Protein AF-A0A445BSA4-F1 (afdb_monomer_lite)

Radius of gyration: 43.55 Å; chains: 1; bounding box: 51×66×142 Å

Secondary structure (DSSP, 8-state):
--------------------PPPHHHHHHHHHHHHHHHHHHHHHHHHHHHHHHHHHHHHHHHHHHHHHHHHHHHHHHHHHHHHHHHTS-HHHHHHHIIIIIGGGGG-------HHHHHHHHHHEETTTTEE--

Organism: Arachis hypogaea (NCBI:txid3818)

Foldseek 3Di:
DDDDDDDDDDDPDPDDPPPPDDDPVNVVVVVVVVVVVVVVVVVVVVVVVVVVVVVVVVVVVVVVVVVVVVVVVVVVVLLVVLVVLVVDDPVVVVVCVVVVNVVSPVDDHPPPDPVNVVVVCVQQPVVPRHGDD

Sequence (133 aa):
MADSSTSSTSSISQGAFKTTKPSHFRAKIKVQNIEIVVRKLHQNTIKLSVKNLKKKQTKNTQQKMAARNQTKDLKCATHLLNDKFRNMTEEKKAIVRDLGFGGLMHIPPLRVDHQLLRELANNFKLGENRLKT

pLDDT: mean 76.73, std 15.33, range [35.81, 96.0]

Structure (mmCIF, N/CA/C/O backbone):
data_AF-A0A445BSA4-F1
#
_entry.id   AF-A0A445BSA4-F1
#
loop_
_atom_site.group_PDB
_atom_site.id
_atom_site.type_symbol
_atom_site.label_atom_id
_atom_site.label_alt_id
_atom_site.label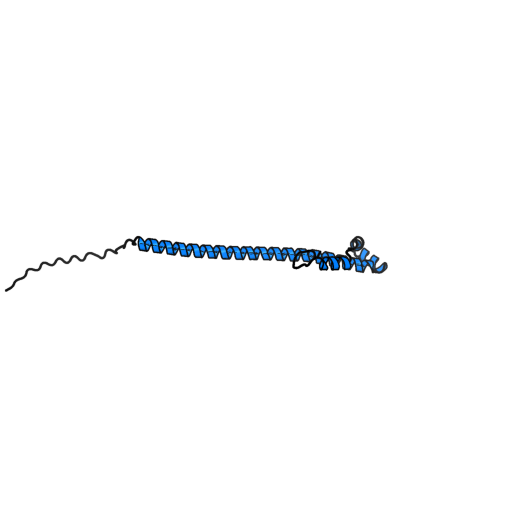_comp_id
_atom_site.label_asym_id
_atom_site.label_entity_id
_atom_site.label_seq_id
_atom_site.pdbx_PDB_ins_code
_atom_site.Cartn_x
_atom_site.Cartn_y
_atom_site.Cartn_z
_atom_site.occupancy
_atom_site.B_iso_or_equiv
_atom_site.auth_seq_id
_atom_site.auth_comp_id
_atom_site.auth_asym_id
_atom_site.auth_atom_id
_atom_site.pdbx_PDB_model_num
ATOM 1 N N . MET A 1 1 ? -30.858 -28.006 115.380 1.00 40.16 1 MET A N 1
ATOM 2 C CA . MET A 1 1 ? -30.111 -29.276 115.504 1.00 40.16 1 MET A CA 1
ATOM 3 C C . MET A 1 1 ? -30.565 -30.173 114.358 1.00 40.16 1 MET A C 1
ATOM 5 O O . MET A 1 1 ? -31.735 -30.091 114.007 1.00 40.16 1 MET A O 1
ATOM 9 N N . ALA A 1 2 ? -29.613 -30.869 113.738 1.00 50.62 2 ALA A N 1
ATOM 10 C CA . ALA A 1 2 ? -29.630 -31.565 112.442 1.00 50.62 2 ALA A CA 1
ATOM 11 C C . ALA A 1 2 ? -30.639 -32.754 112.372 1.00 50.62 2 ALA A C 1
ATOM 13 O O . ALA A 1 2 ? -31.202 -33.102 113.402 1.00 50.62 2 ALA A O 1
ATOM 14 N N . ASP A 1 3 ? -31.028 -33.340 111.228 1.00 39.53 3 ASP A N 1
ATOM 15 C CA . ASP A 1 3 ? -30.180 -33.980 110.209 1.00 39.53 3 ASP A CA 1
ATOM 16 C C . ASP A 1 3 ? -30.820 -34.133 108.807 1.00 39.53 3 ASP A C 1
ATOM 18 O O . ASP A 1 3 ? -32.034 -34.116 108.613 1.00 39.53 3 ASP A O 1
ATOM 22 N N . SER A 1 4 ? -29.913 -34.300 107.842 1.00 46.31 4 SER A N 1
ATOM 23 C CA . SER A 1 4 ? -30.031 -34.510 106.396 1.00 46.31 4 SER A CA 1
ATOM 24 C C . SER A 1 4 ? -30.908 -35.675 105.916 1.00 46.31 4 SER A C 1
ATOM 26 O O . SER A 1 4 ? -30.961 -36.734 106.533 1.00 46.31 4 SER A O 1
ATOM 28 N N . SER A 1 5 ? -31.389 -35.569 104.671 1.00 45.66 5 SER A N 1
ATOM 29 C CA . SER A 1 5 ? -31.250 -36.662 103.694 1.00 45.66 5 SER A CA 1
ATOM 30 C C . SER A 1 5 ? -31.209 -36.130 102.265 1.00 45.66 5 SER A C 1
ATOM 32 O O . SER A 1 5 ? -32.188 -35.655 101.696 1.00 45.66 5 SER A O 1
ATOM 34 N N . THR A 1 6 ? -30.006 -36.213 101.718 1.00 49.88 6 THR A N 1
ATOM 35 C CA . THR A 1 6 ? -29.618 -35.999 100.331 1.00 49.88 6 THR A CA 1
ATOM 36 C C . THR A 1 6 ? -30.154 -37.143 99.471 1.00 49.88 6 THR A C 1
ATOM 38 O O . THR A 1 6 ? -29.961 -38.307 99.815 1.00 49.88 6 THR A O 1
ATOM 41 N N . SER A 1 7 ? -30.731 -36.848 98.308 1.00 35.81 7 SER A N 1
ATOM 42 C CA . SER A 1 7 ? -30.722 -37.810 97.205 1.00 35.81 7 SER A CA 1
ATOM 43 C C . SER A 1 7 ? -30.390 -37.086 95.910 1.00 35.81 7 SER A C 1
ATOM 45 O O . SER A 1 7 ? -31.168 -36.299 95.374 1.00 35.81 7 SER A O 1
ATOM 47 N N . SER A 1 8 ? -29.154 -37.306 95.481 1.00 47.59 8 SER A N 1
ATOM 48 C CA . SER A 1 8 ? -28.571 -36.811 94.248 1.00 47.59 8 SER A CA 1
ATOM 49 C C . SER A 1 8 ? -28.979 -37.727 93.103 1.00 47.59 8 SER A C 1
ATOM 51 O O . SER A 1 8 ? -28.659 -38.911 93.120 1.00 47.59 8 SER A O 1
ATOM 53 N N . THR A 1 9 ? -29.573 -37.175 92.051 1.00 40.59 9 THR A N 1
ATOM 54 C CA . THR A 1 9 ? -29.531 -37.799 90.724 1.00 40.59 9 THR A CA 1
ATOM 55 C C . THR A 1 9 ? -28.992 -36.787 89.730 1.00 40.59 9 THR A C 1
ATOM 57 O O . THR A 1 9 ? -29.710 -35.952 89.187 1.00 40.59 9 THR A O 1
ATOM 60 N N . SER A 1 10 ? -27.679 -36.852 89.525 1.00 49.78 10 SER A N 1
ATOM 61 C CA . SER A 1 10 ? -26.963 -36.209 88.433 1.00 49.78 10 SER A CA 1
ATOM 62 C C . SER A 1 10 ? -27.262 -36.944 87.127 1.00 49.78 10 SER A C 1
ATOM 64 O O . SER A 1 10 ? -26.703 -38.011 86.879 1.00 49.78 10 SER A O 1
ATOM 66 N N . SER A 1 11 ? -28.105 -36.377 86.267 1.00 48.66 11 SER A N 1
ATOM 67 C CA . SER A 1 11 ? -28.189 -36.803 84.869 1.00 48.66 11 SER A CA 1
ATOM 68 C C . SER A 1 11 ? -27.372 -35.849 84.003 1.00 48.66 11 SER A C 1
ATOM 70 O O . SER A 1 11 ? -27.827 -34.770 83.621 1.00 48.66 11 SER A O 1
ATOM 72 N N . ILE A 1 12 ? -26.140 -36.262 83.706 1.00 53.81 12 ILE A N 1
ATOM 73 C CA . ILE A 1 12 ? -25.321 -35.703 82.631 1.00 53.81 12 ILE A CA 1
ATOM 74 C C . ILE A 1 12 ? -26.081 -35.957 81.325 1.00 53.81 12 ILE A C 1
ATOM 76 O O . ILE A 1 12 ? -26.084 -37.072 80.806 1.00 53.81 12 ILE A O 1
ATOM 80 N N . SER A 1 13 ? -26.762 -34.938 80.795 1.00 48.56 13 SER A N 1
ATOM 81 C CA . SER A 1 13 ? -27.317 -35.017 79.446 1.00 48.56 13 SER A CA 1
ATOM 82 C C . SER A 1 13 ? -26.173 -34.829 78.456 1.00 48.56 13 SER A C 1
ATOM 84 O O . SER A 1 13 ? -25.595 -33.744 78.350 1.00 48.56 13 SER A O 1
ATOM 86 N N . GLN A 1 14 ? -25.843 -35.924 77.777 1.00 46.00 14 GLN A N 1
ATOM 87 C CA . GLN A 1 14 ? -24.888 -36.029 76.683 1.00 46.00 14 GLN A CA 1
ATOM 88 C C . GLN A 1 14 ? -24.958 -34.808 75.759 1.00 46.00 14 GLN A C 1
ATOM 90 O O . GLN A 1 14 ? -26.039 -34.367 75.366 1.00 46.00 14 GLN A O 1
ATOM 95 N N . GLY A 1 15 ? -23.785 -34.261 75.435 1.00 49.91 15 GLY A N 1
ATOM 96 C CA . GLY A 1 15 ? -23.621 -33.112 74.557 1.00 49.91 15 GLY A CA 1
ATOM 97 C C . GLY A 1 15 ? -24.243 -33.356 73.187 1.00 49.91 15 GLY A C 1
ATOM 98 O O . GLY A 1 15 ? -23.588 -33.838 72.268 1.00 49.91 15 GLY A O 1
ATOM 99 N N . ALA A 1 16 ? -25.506 -32.971 73.036 1.00 46.22 16 ALA A N 1
ATOM 100 C CA . ALA A 1 16 ? -26.093 -32.741 71.737 1.00 46.22 16 ALA A CA 1
ATOM 101 C C . ALA A 1 16 ? -25.339 -31.559 71.125 1.00 46.22 16 ALA A C 1
ATOM 103 O O . ALA A 1 16 ? -25.407 -30.437 71.641 1.00 46.22 16 ALA A O 1
ATOM 104 N N . PHE A 1 17 ? -24.599 -31.805 70.041 1.00 51.97 17 PHE A N 1
ATOM 105 C CA . PHE A 1 17 ? -24.111 -30.744 69.171 1.00 51.97 17 PHE A CA 1
ATOM 106 C C . PHE A 1 17 ? -25.312 -29.872 68.809 1.00 51.97 17 PHE A C 1
ATOM 108 O O . PHE A 1 17 ? -26.152 -30.256 67.996 1.00 51.97 17 PHE A O 1
ATOM 115 N N . LYS A 1 18 ? -25.434 -28.712 69.465 1.00 52.34 18 LYS A N 1
ATOM 116 C CA . LYS A 1 18 ? -26.472 -27.733 69.164 1.00 52.34 18 LYS A CA 1
ATOM 117 C C . LYS A 1 18 ? -26.223 -27.281 67.733 1.00 52.34 18 LYS A C 1
ATOM 119 O O . LYS A 1 18 ? -25.386 -26.416 67.483 1.00 52.34 18 LYS A O 1
ATOM 124 N N . THR A 1 19 ? -26.942 -27.864 66.780 1.00 53.78 19 THR A N 1
ATOM 125 C CA . THR A 1 19 ? -27.084 -27.289 65.447 1.00 53.78 19 THR A CA 1
ATOM 126 C C . THR A 1 19 ? -27.892 -26.011 65.627 1.00 53.78 19 THR A C 1
ATOM 128 O O . THR A 1 19 ? -29.121 -26.004 65.541 1.00 53.78 19 THR A O 1
ATOM 131 N N . THR A 1 20 ? -27.201 -24.933 65.993 1.00 60.78 20 THR A N 1
ATOM 132 C CA . THR A 1 20 ? -27.794 -23.615 66.187 1.00 60.78 20 THR A CA 1
ATOM 133 C C . THR A 1 20 ? -28.359 -23.179 64.849 1.00 60.78 20 THR A C 1
ATOM 135 O O . THR A 1 20 ? -27.610 -22.849 63.924 1.00 60.78 20 THR A O 1
ATOM 138 N N . LYS A 1 21 ? -29.691 -23.215 64.732 1.00 66.62 21 LYS A N 1
ATOM 139 C CA . LYS A 1 21 ? -30.387 -22.739 63.541 1.00 66.62 21 LYS A CA 1
ATOM 140 C C . LYS A 1 21 ? -29.955 -21.289 63.306 1.00 66.62 21 LYS A C 1
ATOM 142 O O . LYS A 1 21 ? -30.023 -20.480 64.236 1.00 66.62 21 LYS A O 1
ATOM 147 N N . PRO A 1 22 ? -29.432 -20.958 62.116 1.00 66.44 22 PRO A N 1
ATOM 148 C CA . PRO A 1 22 ? -28.944 -19.617 61.857 1.00 66.44 22 PRO A CA 1
ATOM 149 C C . PRO A 1 22 ? -30.099 -18.637 62.048 1.00 66.44 22 PRO A C 1
ATOM 151 O O . PRO A 1 22 ? -31.176 -18.829 61.488 1.00 66.44 22 PRO A O 1
ATOM 154 N N . SER A 1 23 ? -29.881 -17.592 62.851 1.00 72.25 23 SER A N 1
ATOM 155 C CA . SER A 1 23 ? -30.883 -16.542 62.997 1.00 72.25 23 SER A CA 1
ATOM 156 C C . SER A 1 23 ? -31.187 -15.947 61.622 1.00 72.25 23 SER A C 1
ATOM 158 O O . SER A 1 23 ? -30.283 -15.766 60.797 1.00 72.25 23 SER A O 1
ATOM 160 N N . HIS A 1 24 ? -32.457 -15.627 61.366 1.00 72.12 24 HIS A N 1
ATOM 161 C CA . HIS A 1 24 ? -32.889 -15.045 60.091 1.00 72.12 24 HIS A CA 1
ATOM 162 C C . HIS A 1 24 ? -32.063 -13.812 59.697 1.00 72.12 24 HIS A C 1
ATOM 164 O O . HIS A 1 24 ? -31.780 -13.592 58.520 1.00 72.12 24 HIS A O 1
ATOM 170 N N . PHE A 1 25 ? -31.620 -13.042 60.692 1.00 68.88 25 PHE A N 1
ATOM 171 C CA . PHE A 1 25 ? -30.751 -11.886 60.513 1.00 68.88 25 PHE A CA 1
ATOM 172 C C . PHE A 1 25 ? -29.350 -12.274 60.011 1.00 68.88 25 PHE A C 1
ATOM 174 O O . PHE A 1 25 ? -28.870 -11.732 59.016 1.00 68.88 25 PHE A O 1
ATOM 181 N N . ARG A 1 26 ? -28.717 -13.284 60.628 1.00 71.94 26 ARG A N 1
ATOM 182 C CA . ARG A 1 26 ? -27.406 -13.800 60.199 1.00 71.94 26 ARG A CA 1
ATOM 183 C C . ARG A 1 26 ? -27.468 -14.429 58.807 1.00 71.94 26 ARG A C 1
ATOM 185 O O . ARG A 1 26 ? -26.509 -14.311 58.047 1.00 71.94 26 ARG A O 1
ATOM 192 N N . ALA A 1 27 ? -28.578 -15.083 58.466 1.00 74.25 27 ALA A N 1
ATOM 193 C CA . ALA A 1 27 ? -28.813 -15.603 57.122 1.00 74.25 27 ALA A CA 1
ATOM 194 C C . ALA A 1 27 ? -28.930 -14.466 56.087 1.00 74.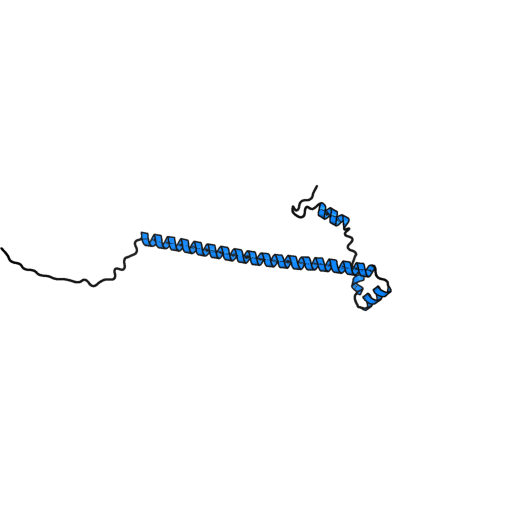25 27 ALA A C 1
ATOM 196 O O . ALA A 1 27 ? -28.234 -14.508 55.075 1.00 74.25 27 ALA A O 1
ATOM 197 N N . LYS A 1 28 ? -29.713 -13.410 56.368 1.00 78.69 28 LYS A N 1
ATOM 198 C CA . LYS A 1 28 ? -29.837 -12.225 55.494 1.00 78.69 28 LYS A CA 1
ATOM 199 C C . LYS A 1 28 ? -28.496 -11.534 55.230 1.00 78.69 28 LYS A C 1
ATOM 201 O O . LYS A 1 28 ? -28.185 -11.259 54.076 1.00 78.69 28 LYS A O 1
ATOM 206 N N . ILE A 1 29 ? -27.680 -11.319 56.265 1.00 78.69 29 ILE A N 1
ATOM 207 C CA . ILE A 1 29 ? -26.349 -10.700 56.119 1.00 78.69 29 ILE A CA 1
ATOM 208 C C . ILE A 1 29 ? -25.436 -11.551 55.226 1.00 78.69 29 ILE A C 1
ATOM 210 O O . ILE A 1 29 ? -24.748 -11.026 54.353 1.00 78.69 29 ILE A O 1
ATOM 214 N N . LYS A 1 30 ? -25.439 -12.880 55.406 1.00 78.69 30 LYS A N 1
ATOM 215 C CA . LYS A 1 30 ? -24.638 -13.785 54.567 1.00 78.69 30 LYS A CA 1
ATOM 216 C C . LYS A 1 30 ? -25.066 -13.735 53.099 1.00 78.69 30 LYS A C 1
ATOM 218 O O . LYS A 1 30 ? -24.200 -13.690 52.232 1.00 78.69 30 LYS A O 1
ATOM 223 N N . VAL A 1 31 ? -26.371 -13.706 52.827 1.00 81.25 31 VAL A N 1
ATOM 224 C CA . VAL A 1 31 ? -26.911 -13.616 51.460 1.00 81.25 31 VAL A CA 1
ATOM 225 C C . VAL A 1 31 ? -26.521 -12.292 50.796 1.00 81.25 31 VAL A C 1
ATOM 227 O O . VAL A 1 31 ? -26.015 -12.309 49.677 1.00 81.25 31 VAL A O 1
ATOM 230 N N . GLN A 1 32 ? -26.655 -11.164 51.501 1.00 83.81 32 GLN A N 1
ATOM 231 C CA . GLN A 1 32 ? -26.256 -9.845 50.988 1.00 83.81 32 GLN A CA 1
ATOM 232 C C . GLN A 1 32 ? -24.753 -9.773 50.675 1.00 83.81 32 GLN A C 1
ATOM 234 O O . GLN A 1 32 ? -24.361 -9.273 49.622 1.00 83.81 32 GLN A O 1
ATOM 239 N N . ASN A 1 33 ? -23.898 -10.328 51.540 1.00 87.00 33 ASN A N 1
ATOM 240 C CA . ASN A 1 33 ? -22.454 -10.357 51.294 1.00 87.00 33 ASN A CA 1
ATOM 241 C C . ASN A 1 33 ? -22.084 -11.211 50.075 1.00 87.00 33 ASN A C 1
ATOM 243 O O . ASN A 1 33 ? -21.231 -10.809 49.283 1.00 87.00 33 ASN A O 1
ATOM 247 N N . ILE A 1 34 ? -22.729 -12.368 49.899 1.00 89.69 34 ILE A N 1
ATOM 248 C CA . ILE A 1 34 ? -22.528 -13.221 48.720 1.00 89.69 34 ILE A CA 1
ATOM 249 C C . ILE A 1 34 ? -22.949 -12.472 47.453 1.00 89.69 34 ILE A C 1
ATOM 251 O O . ILE A 1 34 ? -22.205 -12.455 46.475 1.00 89.69 34 ILE A O 1
ATOM 255 N N . GLU A 1 35 ? -24.094 -11.790 47.482 1.00 90.19 35 GLU A N 1
ATOM 256 C CA . GLU A 1 35 ? -24.586 -11.005 46.351 1.00 90.19 35 GLU A CA 1
ATOM 257 C C . GLU A 1 35 ? -23.605 -9.890 45.951 1.00 90.19 35 GLU A C 1
ATOM 259 O O . GLU A 1 35 ? -23.305 -9.712 44.769 1.00 90.19 35 GLU A O 1
ATOM 264 N N . ILE A 1 36 ? -23.027 -9.184 46.928 1.00 92.75 36 ILE A N 1
ATOM 265 C CA . ILE A 1 36 ? -22.006 -8.152 46.692 1.00 92.75 36 ILE A CA 1
ATOM 266 C C . ILE A 1 36 ? -20.754 -8.749 46.034 1.00 92.75 36 ILE A C 1
ATOM 268 O O . ILE A 1 36 ? -20.228 -8.179 45.072 1.00 92.75 36 ILE A O 1
ATOM 272 N N . VAL A 1 37 ? -20.281 -9.902 46.517 1.00 92.88 37 VAL A N 1
ATOM 273 C CA . VAL A 1 37 ? -19.114 -10.594 45.947 1.00 92.88 37 VAL A CA 1
ATOM 274 C C . VAL A 1 37 ? -19.389 -11.033 44.508 1.00 92.88 37 VAL A C 1
ATOM 276 O O . VAL A 1 37 ? -18.560 -10.794 43.628 1.00 92.88 37 VAL A O 1
ATOM 279 N N . VAL A 1 38 ? -20.568 -11.598 44.240 1.00 93.75 38 VAL A N 1
ATOM 280 C CA . VAL A 1 38 ? -20.986 -12.031 42.898 1.00 93.75 38 VAL A CA 1
ATOM 281 C C . VAL A 1 38 ? -21.069 -10.845 41.937 1.00 93.75 38 VAL A C 1
ATOM 283 O O . VAL A 1 38 ? -20.520 -10.912 40.835 1.00 93.75 38 VAL A O 1
ATOM 286 N N . ARG A 1 39 ? -21.666 -9.721 42.356 1.00 93.75 39 ARG A N 1
ATOM 287 C CA . ARG A 1 39 ? -21.701 -8.490 41.549 1.00 93.75 39 ARG A CA 1
ATOM 288 C C . ARG A 1 39 ? -20.290 -7.996 41.228 1.00 93.75 39 ARG A C 1
ATOM 290 O O . ARG A 1 39 ? -20.011 -7.640 40.085 1.00 93.75 39 ARG A O 1
ATOM 297 N N . LYS A 1 40 ? -19.377 -8.012 42.205 1.00 94.94 40 LYS A N 1
ATOM 298 C CA . LYS A 1 40 ? -17.985 -7.576 42.011 1.00 94.94 40 LYS A CA 1
ATOM 299 C C . LYS A 1 40 ? -17.226 -8.484 41.041 1.00 94.94 40 LYS A C 1
ATOM 301 O O . LYS A 1 40 ? -16.496 -7.987 40.184 1.00 94.94 40 LYS A O 1
ATOM 306 N N . LEU A 1 41 ? -17.440 -9.796 41.127 1.00 94.75 41 LEU A N 1
ATOM 307 C CA . LEU A 1 41 ? -16.876 -10.765 40.190 1.00 94.75 41 LEU A CA 1
ATOM 308 C C . LEU A 1 41 ? -17.404 -10.537 38.767 1.00 94.75 41 LEU A C 1
ATOM 310 O O . LEU A 1 41 ? -16.615 -10.440 37.830 1.00 94.75 41 LEU A O 1
ATOM 314 N N . HIS A 1 42 ? -18.719 -10.366 38.611 1.00 93.94 42 HIS A N 1
ATOM 315 C CA . HIS A 1 42 ? -19.352 -10.104 37.319 1.00 93.94 42 HIS A CA 1
ATOM 316 C C . HIS A 1 42 ? -18.822 -8.821 36.658 1.00 93.94 42 HIS A C 1
ATOM 318 O O . HIS A 1 42 ? -18.455 -8.834 35.483 1.00 93.94 42 HIS A O 1
ATOM 324 N N . GLN A 1 43 ? -18.684 -7.737 37.429 1.00 94.00 43 GLN A N 1
ATOM 325 C CA . GLN A 1 43 ? -18.116 -6.475 36.942 1.00 94.00 43 GLN A CA 1
ATOM 326 C C . GLN A 1 43 ? -16.665 -6.633 36.464 1.00 94.00 43 GLN A C 1
ATOM 328 O O . GLN A 1 43 ? -16.288 -6.104 35.414 1.00 94.00 43 GLN A O 1
ATOM 333 N N . ASN A 1 44 ? -15.846 -7.399 37.189 1.00 94.56 44 ASN A N 1
ATOM 334 C CA . ASN A 1 44 ? -14.469 -7.682 36.782 1.00 94.56 44 ASN A CA 1
ATOM 335 C C . ASN A 1 44 ? -14.413 -8.495 35.481 1.00 94.56 44 ASN A C 1
ATOM 337 O O . ASN A 1 44 ? -13.618 -8.171 34.594 1.00 94.56 44 ASN A O 1
ATOM 341 N N . THR A 1 45 ? -15.289 -9.491 35.331 1.00 94.69 45 THR A N 1
ATOM 342 C CA . THR A 1 45 ? -15.409 -10.300 34.110 1.00 94.69 45 THR A CA 1
ATOM 343 C C . THR A 1 45 ? -15.824 -9.449 32.909 1.00 94.69 45 THR A C 1
ATOM 345 O O . THR A 1 45 ? -15.183 -9.517 31.856 1.00 94.69 45 THR A O 1
ATOM 348 N N . ILE A 1 46 ? -16.823 -8.571 33.071 1.00 94.75 46 ILE A N 1
ATOM 349 C CA . ILE A 1 46 ? -17.226 -7.623 32.024 1.00 94.75 46 ILE A CA 1
ATOM 350 C C . ILE A 1 46 ? -16.046 -6.724 31.649 1.00 94.75 46 ILE A C 1
ATOM 352 O O . ILE A 1 46 ? -15.692 -6.634 30.473 1.00 94.75 46 ILE A O 1
ATOM 356 N N . LYS A 1 47 ? -15.375 -6.112 32.630 1.00 96.00 47 LYS A N 1
ATOM 357 C CA . LYS A 1 47 ? -14.238 -5.211 32.392 1.00 96.00 47 LYS A CA 1
ATOM 358 C C . LYS A 1 47 ? -13.112 -5.887 31.603 1.00 96.00 47 LYS A C 1
ATOM 360 O O . LYS A 1 47 ? -12.562 -5.282 30.678 1.00 96.00 47 LYS A O 1
ATOM 365 N N . LEU A 1 48 ? -12.781 -7.136 31.936 1.00 94.88 48 LEU A N 1
ATOM 366 C CA . LEU A 1 48 ? -11.789 -7.926 31.204 1.00 94.88 48 LEU A CA 1
ATOM 367 C C . LEU A 1 48 ? -12.235 -8.214 29.768 1.00 94.88 48 LEU A C 1
ATOM 369 O O . LEU A 1 48 ? -11.458 -7.997 28.835 1.00 94.88 48 LEU A O 1
ATOM 373 N N . SER A 1 49 ? -13.483 -8.650 29.578 1.00 92.19 49 SER A N 1
ATOM 374 C CA . SER A 1 49 ? -14.022 -8.957 28.249 1.00 92.19 49 SER A CA 1
ATOM 375 C C . SER A 1 49 ? -14.012 -7.729 27.328 1.00 92.19 49 SER A C 1
ATOM 377 O O . SER A 1 49 ? -13.524 -7.809 26.201 1.00 92.19 49 SER A O 1
ATOM 379 N N . VAL A 1 50 ? -14.410 -6.559 27.839 1.00 95.06 50 VAL A N 1
ATOM 380 C CA . VAL A 1 50 ? -14.389 -5.286 27.105 1.00 95.06 50 VAL A CA 1
ATOM 381 C C . VAL A 1 50 ? -12.961 -4.888 26.730 1.00 95.06 50 VAL A C 1
ATOM 383 O O . VAL A 1 50 ? -12.712 -4.464 25.600 1.00 95.06 50 VAL A O 1
ATOM 386 N N . LYS A 1 51 ? -11.991 -5.051 27.641 1.00 95.31 51 LYS A N 1
ATOM 387 C CA . LYS A 1 51 ? -10.574 -4.762 27.359 1.00 95.31 51 LYS A CA 1
ATOM 388 C C . LYS A 1 51 ? -10.028 -5.661 26.245 1.00 95.31 51 LYS A C 1
ATOM 390 O O . LYS A 1 51 ? -9.323 -5.178 25.357 1.00 95.31 51 LYS A O 1
ATOM 395 N N . ASN A 1 52 ? -10.38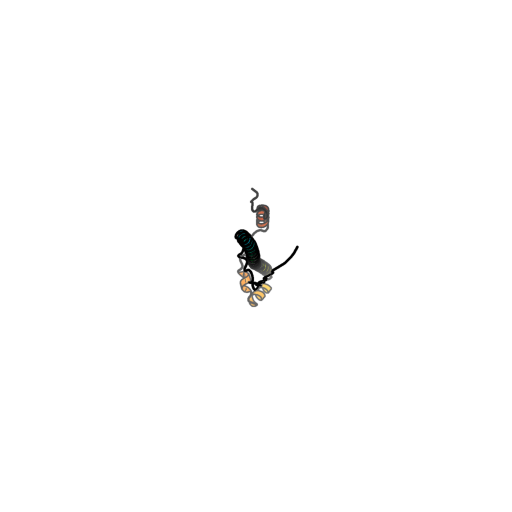0 -6.945 26.263 1.00 91.69 52 ASN A N 1
ATOM 396 C CA . ASN A 1 52 ? -9.974 -7.904 25.238 1.00 91.69 52 ASN A CA 1
ATOM 397 C C . ASN A 1 52 ? -10.624 -7.609 23.880 1.00 91.69 52 ASN A C 1
ATOM 399 O O . ASN A 1 52 ? -9.926 -7.629 22.864 1.00 91.69 52 ASN A O 1
ATOM 403 N N . LEU A 1 53 ? -11.915 -7.253 23.859 1.00 92.25 53 LEU A N 1
ATOM 404 C CA . LEU A 1 53 ? -12.605 -6.813 22.642 1.00 92.25 53 LEU A CA 1
ATOM 405 C C . LEU A 1 53 ? -11.930 -5.580 22.033 1.00 92.25 53 LEU A C 1
ATOM 407 O O . LEU A 1 53 ? -11.576 -5.602 20.854 1.00 92.25 53 LEU A O 1
ATOM 411 N N . LYS A 1 54 ? -11.668 -4.542 22.840 1.00 89.06 54 LYS A N 1
ATOM 412 C CA . LYS A 1 54 ? -10.972 -3.328 22.382 1.00 89.06 54 LYS A CA 1
ATOM 413 C C . LYS A 1 54 ? -9.595 -3.652 21.800 1.00 89.06 54 LYS A C 1
ATOM 415 O O . LYS A 1 54 ? -9.267 -3.176 20.719 1.00 89.06 54 LYS A O 1
ATOM 420 N N . LYS A 1 55 ? -8.812 -4.518 22.457 1.00 88.25 55 LYS A N 1
ATOM 421 C CA . LYS A 1 55 ? -7.492 -4.957 21.964 1.00 88.25 55 LYS A CA 1
ATOM 422 C C . LYS A 1 55 ? -7.581 -5.729 20.641 1.00 88.25 55 LYS A C 1
ATOM 424 O O . LYS A 1 55 ? -6.691 -5.609 19.804 1.00 88.25 55 LYS A O 1
ATOM 429 N N . LYS A 1 56 ? -8.627 -6.536 20.439 1.00 87.31 56 LYS A N 1
ATOM 430 C CA . LYS A 1 56 ? -8.861 -7.249 19.171 1.00 87.31 56 LYS A CA 1
ATOM 431 C C . LYS A 1 56 ? -9.235 -6.274 18.052 1.00 87.31 56 LYS A C 1
ATOM 433 O O . LYS A 1 56 ? -8.714 -6.391 16.945 1.00 87.31 56 LYS A O 1
ATOM 438 N N . GLN A 1 57 ? -10.079 -5.291 18.358 1.00 84.00 57 GLN A N 1
ATOM 439 C CA . GLN A 1 57 ? -10.503 -4.267 17.408 1.00 84.00 57 GLN A CA 1
ATOM 440 C C . GLN A 1 57 ? -9.331 -3.379 16.967 1.00 84.00 57 GLN A C 1
ATOM 442 O O . GLN A 1 57 ? -9.139 -3.188 15.770 1.00 84.00 57 GLN A O 1
ATOM 447 N N . THR A 1 58 ? -8.489 -2.909 17.895 1.00 83.88 58 THR A N 1
ATOM 448 C CA . THR A 1 58 ? -7.324 -2.075 17.549 1.00 83.88 58 THR A CA 1
ATOM 449 C C . THR A 1 58 ? -6.315 -2.810 16.671 1.00 83.88 58 THR A C 1
ATOM 451 O O . THR A 1 58 ? -5.834 -2.230 15.701 1.00 83.88 58 THR A O 1
ATOM 454 N N . LYS A 1 59 ? -6.040 -4.091 16.948 1.00 85.75 59 LYS A N 1
ATOM 455 C CA . LYS A 1 59 ? -5.168 -4.923 16.102 1.00 85.75 59 LYS A CA 1
ATOM 456 C C . LYS A 1 59 ? -5.699 -5.055 14.672 1.00 85.75 59 LYS A C 1
ATOM 458 O O . LYS A 1 59 ? -4.932 -4.896 13.726 1.00 85.75 59 LYS A O 1
ATOM 463 N N . ASN A 1 60 ? -7.001 -5.305 14.511 1.00 75.75 60 ASN A N 1
ATOM 464 C CA . ASN A 1 60 ? -7.621 -5.408 13.187 1.00 75.75 60 ASN A CA 1
ATOM 465 C C . ASN A 1 60 ? -7.551 -4.066 12.429 1.00 75.75 60 ASN A C 1
ATOM 467 O O . ASN A 1 60 ? -7.156 -4.036 11.265 1.00 75.75 60 ASN A O 1
ATOM 471 N N . THR A 1 61 ? -7.824 -2.943 13.104 1.00 79.12 61 THR A N 1
ATOM 472 C CA . THR A 1 61 ? -7.696 -1.599 12.515 1.00 79.12 61 THR A CA 1
ATOM 473 C C . THR A 1 61 ? -6.260 -1.290 12.092 1.00 79.12 61 THR A C 1
ATOM 475 O O . THR A 1 61 ? -6.048 -0.786 10.991 1.00 79.12 61 THR A O 1
ATOM 478 N N . GLN A 1 62 ? -5.266 -1.617 12.925 1.00 75.00 62 GLN A N 1
ATOM 479 C CA . GLN A 1 62 ? -3.849 -1.433 12.596 1.00 75.00 62 GLN A CA 1
ATOM 480 C C . GLN A 1 62 ? -3.445 -2.246 11.362 1.00 75.00 62 GLN A C 1
ATOM 482 O O . GLN A 1 62 ? -2.836 -1.691 10.451 1.00 75.00 62 GLN A O 1
ATOM 487 N N . GLN A 1 63 ? -3.842 -3.520 11.280 1.00 77.19 63 GLN A N 1
ATOM 488 C CA . GLN A 1 63 ? -3.599 -4.351 10.095 1.00 77.19 63 GLN A CA 1
ATOM 489 C C . GLN A 1 63 ? -4.278 -3.784 8.841 1.00 77.19 63 GLN A C 1
ATOM 491 O O . GLN A 1 63 ? -3.660 -3.723 7.780 1.00 77.19 63 GLN A O 1
ATOM 496 N N . LYS A 1 64 ? -5.520 -3.297 8.959 1.00 77.62 64 LYS A N 1
ATOM 497 C CA . LYS A 1 64 ? -6.248 -2.670 7.846 1.00 77.62 64 LYS A CA 1
ATOM 498 C C . LYS A 1 64 ? -5.578 -1.376 7.370 1.00 77.62 64 LYS A C 1
ATOM 500 O O . LYS A 1 64 ? -5.525 -1.127 6.166 1.00 77.62 64 LYS A O 1
ATOM 505 N N . MET A 1 65 ? -5.047 -0.562 8.287 1.00 72.38 65 MET A N 1
ATOM 506 C CA . MET A 1 65 ? -4.267 0.629 7.930 1.00 72.38 65 MET A CA 1
ATOM 507 C C . MET A 1 65 ? -2.926 0.264 7.288 1.00 72.38 65 MET A C 1
ATOM 509 O O . MET A 1 65 ? -2.572 0.865 6.278 1.00 72.38 65 MET A O 1
ATOM 513 N N . ALA A 1 66 ? -2.223 -0.747 7.804 1.00 70.75 66 ALA A N 1
ATOM 514 C CA . ALA A 1 66 ? -0.969 -1.226 7.226 1.00 70.75 66 ALA A CA 1
ATOM 515 C C . ALA A 1 66 ? -1.160 -1.733 5.787 1.00 70.75 66 ALA A C 1
ATOM 517 O O . ALA A 1 66 ? -0.455 -1.283 4.890 1.00 70.75 66 ALA A O 1
ATOM 518 N N . ALA A 1 67 ? -2.170 -2.570 5.531 1.00 69.62 67 ALA A N 1
ATOM 519 C CA . ALA A 1 67 ? -2.481 -3.064 4.185 1.00 69.62 67 ALA A CA 1
ATOM 520 C C . ALA A 1 67 ? -2.884 -1.933 3.214 1.00 69.62 67 ALA A C 1
ATOM 522 O O . ALA A 1 67 ? -2.487 -1.911 2.044 1.00 69.62 67 ALA A O 1
ATOM 523 N N . ARG A 1 68 ? -3.649 -0.943 3.702 1.00 68.75 68 ARG A N 1
ATOM 524 C CA . ARG A 1 68 ? -4.024 0.232 2.901 1.00 68.75 68 ARG A CA 1
ATOM 525 C C . ARG A 1 68 ? -2.814 1.102 2.562 1.00 68.75 68 ARG A C 1
ATOM 527 O O . ARG A 1 68 ? -2.748 1.614 1.448 1.00 68.75 68 ARG A O 1
ATOM 534 N N . ASN A 1 69 ? -1.881 1.270 3.496 1.00 68.06 69 ASN A N 1
ATOM 535 C CA . ASN A 1 69 ? -0.652 2.028 3.271 1.00 68.06 69 ASN A CA 1
ATOM 536 C C . ASN A 1 69 ? 0.284 1.288 2.305 1.00 68.06 69 ASN A C 1
ATOM 538 O O . ASN A 1 69 ? 0.708 1.894 1.331 1.00 68.06 69 ASN A O 1
ATOM 542 N N . GLN A 1 70 ? 0.439 -0.035 2.439 1.00 69.62 70 GLN A N 1
ATOM 543 C CA . GLN A 1 70 ? 1.181 -0.865 1.477 1.00 69.62 70 GLN A CA 1
ATOM 544 C C . GLN A 1 70 ? 0.664 -0.711 0.037 1.00 69.62 70 GLN A C 1
ATOM 546 O O . GLN A 1 70 ? 1.446 -0.606 -0.902 1.00 69.62 70 GLN A O 1
ATOM 551 N N . THR A 1 71 ? -0.658 -0.634 -0.154 1.00 67.69 71 THR A N 1
ATOM 552 C CA . THR A 1 71 ? -1.246 -0.423 -1.490 1.00 67.69 71 THR A CA 1
ATOM 553 C C . THR A 1 71 ? -0.951 0.980 -2.040 1.00 67.69 71 THR A C 1
ATOM 555 O O . THR A 1 71 ? -0.794 1.146 -3.249 1.00 67.69 71 THR A O 1
ATOM 558 N N . LYS A 1 72 ? -0.881 2.007 -1.179 1.00 71.50 72 LYS A N 1
ATOM 559 C CA . LYS A 1 72 ? -0.495 3.371 -1.583 1.00 71.50 72 LYS A CA 1
ATOM 560 C C . LYS A 1 72 ? 0.985 3.436 -1.964 1.00 71.50 72 LYS A C 1
ATOM 562 O O . LYS A 1 72 ? 1.306 4.028 -2.993 1.00 71.50 72 LYS A O 1
ATOM 567 N N . ASP A 1 73 ? 1.842 2.786 -1.185 1.00 72.69 73 ASP A N 1
ATOM 568 C CA . ASP A 1 73 ? 3.287 2.741 -1.416 1.00 72.69 73 ASP A CA 1
ATOM 569 C C . ASP A 1 73 ? 3.611 1.988 -2.710 1.00 72.69 73 ASP A C 1
ATOM 571 O O . ASP A 1 73 ? 4.392 2.473 -3.527 1.00 72.69 73 ASP A O 1
ATOM 575 N N . LEU A 1 74 ? 2.927 0.864 -2.963 1.00 75.25 74 LEU A N 1
ATOM 576 C CA . LEU A 1 74 ? 3.054 0.111 -4.212 1.00 75.25 74 LEU A CA 1
ATOM 577 C C . LEU A 1 74 ? 2.635 0.948 -5.427 1.00 75.25 74 LEU A C 1
ATOM 579 O O . LEU A 1 74 ? 3.352 0.970 -6.427 1.00 75.25 74 LEU A O 1
ATOM 583 N N . LYS A 1 75 ? 1.514 1.683 -5.346 1.00 76.62 75 LYS A N 1
ATOM 584 C CA . LYS A 1 75 ? 1.097 2.599 -6.422 1.00 76.62 75 LYS A CA 1
ATOM 585 C C . LYS A 1 75 ? 2.172 3.659 -6.674 1.00 76.62 75 LYS A C 1
ATOM 587 O O . LYS A 1 75 ? 2.592 3.828 -7.813 1.00 76.62 75 LYS A O 1
ATOM 592 N N . CYS A 1 76 ? 2.671 4.309 -5.622 1.00 73.75 76 CYS A N 1
ATOM 593 C CA . CYS A 1 76 ? 3.707 5.342 -5.717 1.00 73.75 76 CYS A CA 1
ATOM 594 C C . CYS A 1 76 ? 5.010 4.821 -6.349 1.00 73.75 76 CYS A C 1
ATOM 596 O O . CYS A 1 76 ? 5.511 5.408 -7.308 1.00 73.75 76 CYS A O 1
ATOM 598 N N . ALA A 1 77 ? 5.514 3.678 -5.876 1.00 80.50 77 ALA A N 1
ATOM 599 C CA . ALA A 1 77 ? 6.709 3.043 -6.425 1.00 80.50 77 ALA A CA 1
ATOM 600 C C . ALA A 1 77 ? 6.544 2.712 -7.917 1.00 80.50 77 ALA A C 1
ATOM 602 O O . ALA A 1 77 ? 7.450 2.959 -8.711 1.00 80.50 77 ALA A O 1
ATOM 603 N N . THR A 1 78 ? 5.366 2.220 -8.313 1.00 83.81 78 THR A N 1
ATOM 604 C CA . THR A 1 78 ? 5.070 1.890 -9.716 1.00 83.81 78 THR A CA 1
ATOM 605 C C . THR A 1 78 ? 5.116 3.137 -10.611 1.00 83.81 78 THR A C 1
ATOM 607 O O . THR A 1 78 ? 5.711 3.100 -11.688 1.00 83.81 78 THR A O 1
ATOM 610 N N . HIS A 1 79 ? 4.553 4.265 -10.161 1.00 83.69 79 HIS A N 1
ATOM 611 C CA . HIS A 1 79 ? 4.608 5.523 -10.915 1.00 83.69 79 HIS A CA 1
ATOM 612 C C . HIS A 1 79 ? 6.034 6.066 -11.039 1.00 83.69 79 HIS A C 1
ATOM 614 O O . HIS A 1 79 ? 6.446 6.424 -12.140 1.00 83.69 79 HIS A O 1
ATOM 620 N N . LEU A 1 80 ? 6.816 6.026 -9.957 1.00 85.75 80 LEU A N 1
ATOM 621 C CA . LEU A 1 80 ? 8.219 6.445 -9.975 1.00 85.75 80 LEU A CA 1
ATOM 622 C C . LEU A 1 80 ? 9.065 5.620 -10.963 1.00 85.75 80 LEU A C 1
ATOM 624 O O . LEU A 1 80 ? 9.938 6.163 -11.640 1.00 85.75 80 LEU A O 1
ATOM 628 N N . LEU A 1 81 ? 8.818 4.309 -11.057 1.00 86.69 81 LEU A N 1
ATOM 629 C CA . LEU A 1 81 ? 9.485 3.438 -12.030 1.00 86.69 81 LEU A CA 1
ATOM 630 C C . LEU A 1 81 ? 9.078 3.769 -13.473 1.00 86.69 81 LEU A C 1
ATOM 632 O O . LEU A 1 81 ? 9.946 3.842 -14.342 1.00 86.69 81 LEU A O 1
ATOM 636 N N . ASN A 1 82 ? 7.793 4.026 -13.728 1.00 87.38 82 ASN A N 1
ATOM 637 C CA . ASN A 1 82 ? 7.304 4.466 -15.038 1.00 87.38 82 ASN A CA 1
ATOM 638 C C . ASN A 1 82 ? 7.901 5.816 -15.464 1.00 87.38 82 ASN A C 1
ATOM 640 O O . ASN A 1 82 ? 8.305 5.963 -16.614 1.00 87.38 82 ASN A O 1
ATOM 644 N N . ASP A 1 83 ? 8.023 6.781 -14.556 1.00 86.56 83 ASP A N 1
ATOM 645 C CA . ASP A 1 83 ? 8.615 8.086 -14.873 1.00 86.56 83 ASP A CA 1
ATOM 646 C C . ASP A 1 83 ? 10.101 7.959 -15.224 1.00 86.56 83 ASP A C 1
ATOM 648 O O . ASP A 1 83 ? 10.564 8.521 -16.218 1.00 86.56 83 ASP A O 1
ATOM 652 N N . LYS A 1 84 ? 10.848 7.140 -14.471 1.00 89.31 84 LYS A N 1
ATOM 653 C CA . LYS A 1 84 ? 12.240 6.807 -14.814 1.00 89.31 84 LYS A CA 1
ATOM 654 C C . LYS A 1 84 ? 12.335 6.147 -16.184 1.00 89.31 84 LYS A C 1
ATOM 656 O O . LYS A 1 84 ? 13.181 6.537 -16.979 1.00 89.31 84 LYS A O 1
ATOM 661 N N . PHE A 1 85 ? 11.448 5.200 -16.478 1.00 89.88 85 PHE A N 1
ATOM 662 C CA . PHE A 1 85 ? 11.403 4.522 -17.770 1.00 89.88 85 PHE A CA 1
ATOM 663 C C . PHE A 1 85 ? 11.081 5.474 -18.930 1.00 89.88 85 PHE A C 1
ATOM 665 O O . PHE A 1 85 ? 11.701 5.387 -19.989 1.00 89.88 85 PHE A O 1
ATOM 672 N N . ARG A 1 86 ? 10.168 6.433 -18.735 1.00 88.31 86 ARG A N 1
ATOM 673 C CA . ARG A 1 86 ? 9.860 7.476 -19.729 1.00 88.31 86 ARG A CA 1
ATOM 674 C C . ARG A 1 86 ? 11.074 8.349 -20.039 1.00 88.31 86 ARG A C 1
ATOM 676 O O . ARG A 1 86 ? 11.293 8.664 -21.207 1.00 88.31 86 ARG A O 1
ATOM 683 N N . ASN A 1 87 ? 11.872 8.652 -19.017 1.00 89.31 87 ASN A N 1
ATOM 684 C CA . ASN A 1 87 ? 13.069 9.490 -19.108 1.00 89.31 87 ASN A CA 1
ATOM 685 C C . ASN A 1 87 ? 14.331 8.744 -19.594 1.00 89.31 87 ASN A C 1
ATOM 687 O O . ASN A 1 87 ? 15.389 9.355 -19.725 1.00 89.31 87 ASN A O 1
ATOM 691 N N . MET A 1 88 ? 14.258 7.433 -19.848 1.00 91.06 88 MET A N 1
ATOM 692 C CA . MET A 1 88 ? 15.379 6.642 -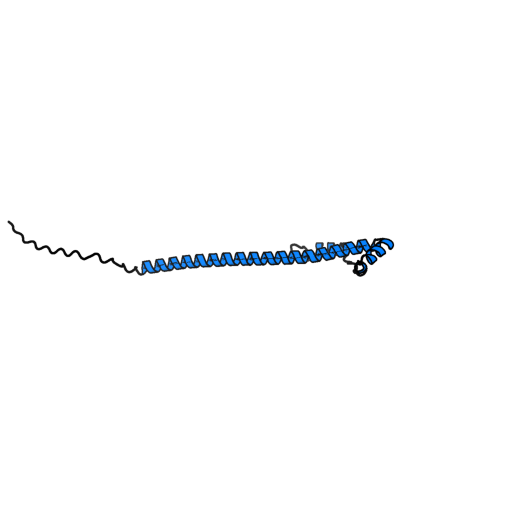20.375 1.00 91.06 88 MET A CA 1
ATOM 693 C C . MET A 1 88 ? 15.515 6.757 -21.904 1.00 91.06 88 MET A C 1
ATOM 695 O O . MET A 1 88 ? 14.558 7.081 -22.606 1.00 91.06 88 MET A O 1
ATOM 699 N N . THR A 1 89 ? 16.707 6.449 -22.428 1.00 95.25 89 THR A N 1
ATOM 700 C CA . THR A 1 89 ? 16.969 6.354 -23.876 1.00 95.25 89 THR A CA 1
ATOM 701 C C . THR A 1 89 ? 16.272 5.138 -24.493 1.00 95.25 89 THR A C 1
ATOM 703 O O . THR A 1 89 ? 15.997 4.156 -23.799 1.00 95.25 89 THR A O 1
ATOM 706 N N . GLU A 1 90 ? 16.007 5.172 -25.802 1.00 92.88 90 GLU A N 1
ATOM 707 C CA . GLU A 1 90 ? 15.291 4.090 -26.501 1.00 92.88 90 GLU A CA 1
ATOM 708 C C . GLU A 1 90 ? 16.009 2.737 -26.425 1.00 92.88 90 GLU A C 1
ATOM 710 O O . GLU A 1 90 ? 15.359 1.706 -26.255 1.00 92.88 90 GLU A O 1
ATOM 715 N N . GLU A 1 91 ? 17.342 2.740 -26.431 1.00 94.44 91 GLU A N 1
ATOM 716 C CA . GLU A 1 91 ? 18.169 1.545 -26.220 1.00 94.44 91 GLU A CA 1
ATOM 717 C C . GLU A 1 91 ? 17.869 0.888 -24.869 1.00 94.44 91 GLU A C 1
ATOM 719 O O . GLU A 1 91 ? 17.602 -0.309 -24.779 1.00 94.44 91 GLU A O 1
ATOM 724 N N . LYS A 1 92 ? 17.834 1.687 -23.796 1.00 93.50 92 LYS A N 1
ATOM 725 C CA . LYS A 1 92 ? 17.543 1.168 -22.459 1.00 93.50 92 LYS A CA 1
ATOM 726 C C . LYS A 1 92 ? 16.078 0.753 -22.322 1.00 93.50 92 LYS A C 1
ATOM 728 O O . LYS A 1 92 ? 15.782 -0.194 -21.596 1.00 93.50 92 LYS A O 1
ATOM 733 N N . LYS A 1 93 ? 15.159 1.424 -23.024 1.00 92.56 93 LYS A N 1
ATOM 734 C CA . LYS A 1 93 ? 13.752 1.005 -23.088 1.00 92.56 93 LYS A CA 1
ATOM 735 C C . LYS A 1 93 ? 13.600 -0.344 -23.787 1.00 92.56 93 LYS A C 1
ATOM 737 O O . LYS A 1 93 ? 12.785 -1.140 -23.333 1.00 92.56 93 LYS A O 1
ATOM 742 N N . ALA A 1 94 ? 14.370 -0.611 -24.844 1.00 93.44 94 ALA A N 1
ATOM 743 C CA . ALA A 1 94 ? 14.371 -1.903 -25.528 1.00 93.44 94 ALA A CA 1
ATOM 744 C C . ALA A 1 94 ? 14.791 -3.033 -24.584 1.00 93.44 94 ALA A C 1
ATOM 746 O O . ALA A 1 94 ? 14.030 -3.975 -24.406 1.00 93.44 94 ALA A O 1
ATOM 747 N N . ILE A 1 95 ? 15.896 -2.852 -23.854 1.00 93.38 95 ILE A N 1
ATOM 748 C CA . ILE A 1 95 ? 16.368 -3.832 -22.863 1.00 93.38 95 ILE A CA 1
ATOM 749 C C . ILE A 1 95 ? 15.291 -4.126 -21.809 1.00 93.38 95 ILE A C 1
ATOM 751 O O . ILE A 1 95 ? 15.015 -5.276 -21.491 1.00 93.38 95 ILE A O 1
ATOM 755 N N . VAL A 1 96 ? 14.641 -3.096 -21.264 1.00 91.88 96 VAL A N 1
ATOM 756 C CA . VAL A 1 96 ? 13.586 -3.281 -20.253 1.00 91.88 96 VAL A CA 1
ATOM 757 C C . VAL A 1 96 ? 12.364 -4.022 -20.823 1.00 91.88 96 VAL A C 1
ATOM 759 O O . VAL A 1 96 ? 11.739 -4.800 -20.099 1.00 91.88 96 VAL A O 1
ATOM 762 N N . ARG A 1 97 ? 12.030 -3.833 -22.109 1.00 92.62 97 ARG A N 1
ATOM 763 C CA . ARG A 1 97 ? 10.988 -4.624 -22.789 1.00 92.62 97 ARG A CA 1
ATOM 764 C C . ARG A 1 97 ? 11.411 -6.081 -22.968 1.00 92.62 97 ARG A C 1
ATOM 766 O O . ARG A 1 97 ? 10.606 -6.957 -22.664 1.00 92.62 97 ARG A O 1
ATOM 773 N N . ASP A 1 98 ? 12.652 -6.325 -23.381 1.00 94.19 98 ASP A N 1
ATOM 774 C CA . ASP A 1 98 ? 13.202 -7.673 -23.589 1.00 94.19 98 ASP A CA 1
ATOM 775 C C . ASP A 1 98 ? 13.286 -8.464 -22.274 1.00 94.19 98 ASP A C 1
ATOM 777 O O . ASP A 1 98 ? 13.068 -9.672 -22.247 1.00 94.19 98 ASP A O 1
ATOM 781 N N . LEU A 1 99 ? 13.500 -7.766 -21.154 1.00 94.06 99 LEU A N 1
ATOM 782 C CA . LEU A 1 99 ? 13.439 -8.324 -19.799 1.00 94.06 99 LEU A CA 1
ATOM 783 C C . LEU A 1 99 ? 12.005 -8.596 -19.299 1.00 94.06 99 LEU A C 1
ATOM 785 O O . LEU A 1 99 ? 11.825 -9.009 -18.155 1.00 94.06 99 LEU A O 1
ATOM 789 N N . GLY A 1 100 ? 10.975 -8.355 -20.116 1.00 92.19 100 GLY A N 1
ATOM 790 C CA . GLY A 1 100 ? 9.578 -8.654 -19.787 1.00 92.19 100 GLY A CA 1
ATOM 791 C C . GLY A 1 100 ? 8.835 -7.552 -19.024 1.00 92.19 100 GLY A C 1
ATOM 792 O O . GLY A 1 100 ? 7.689 -7.749 -18.622 1.00 92.19 100 GLY A O 1
ATOM 793 N N . PHE A 1 101 ? 9.419 -6.360 -18.861 1.00 88.94 101 PHE A N 1
ATOM 794 C CA . PHE A 1 101 ? 8.776 -5.227 -18.177 1.00 88.94 101 PHE A CA 1
ATOM 795 C C . PHE A 1 101 ? 8.009 -4.290 -19.130 1.00 88.94 101 PHE A C 1
ATOM 797 O O . PHE A 1 101 ? 7.786 -3.120 -18.816 1.00 88.94 101 PHE A O 1
ATOM 804 N N . GLY A 1 102 ? 7.552 -4.783 -20.287 1.00 86.44 102 GLY A N 1
ATOM 805 C CA . GLY A 1 102 ? 6.803 -3.987 -21.273 1.00 86.44 102 GLY A CA 1
ATOM 806 C C . GLY A 1 102 ? 5.524 -3.333 -20.724 1.00 86.44 102 GLY A C 1
ATOM 807 O O . GLY A 1 102 ? 5.139 -2.253 -21.170 1.00 86.44 102 GLY A O 1
ATOM 808 N N . GLY A 1 103 ? 4.917 -3.913 -19.680 1.00 85.62 103 GLY A N 1
ATOM 809 C CA . GLY A 1 103 ? 3.746 -3.353 -18.990 1.00 85.62 103 GLY A CA 1
ATOM 810 C C . GLY A 1 103 ? 3.965 -1.961 -18.380 1.00 85.62 103 GLY A C 1
ATOM 811 O O . GLY A 1 103 ? 2.998 -1.233 -18.158 1.00 85.62 103 GLY A O 1
ATOM 812 N N . LEU A 1 104 ? 5.220 -1.552 -18.170 1.00 85.38 104 LEU A N 1
ATOM 813 C CA . LEU A 1 104 ? 5.572 -0.233 -17.643 1.00 85.38 104 LEU A CA 1
ATOM 814 C C . LEU A 1 104 ? 5.190 0.907 -18.612 1.00 85.38 104 LEU A C 1
ATOM 816 O O . LEU A 1 104 ? 4.940 2.021 -18.166 1.00 85.38 104 LEU A O 1
ATOM 820 N N . MET A 1 105 ? 5.064 0.624 -19.917 1.00 79.25 105 MET A N 1
ATOM 821 C CA . MET A 1 105 ? 4.639 1.588 -20.947 1.00 79.25 105 MET A CA 1
ATOM 822 C C . MET A 1 105 ? 3.167 1.998 -20.844 1.00 79.25 105 MET A C 1
ATOM 824 O O . MET A 1 105 ? 2.805 3.118 -21.208 1.00 79.25 105 MET A O 1
ATOM 828 N N . HIS A 1 106 ? 2.312 1.091 -20.370 1.00 80.44 106 HIS A N 1
ATOM 829 C CA . HIS A 1 106 ? 0.858 1.258 -20.411 1.00 80.44 106 HIS A CA 1
ATOM 830 C C . HIS A 1 106 ? 0.292 1.977 -19.190 1.00 80.44 106 HIS A C 1
ATOM 832 O O . HIS A 1 106 ? -0.910 2.225 -19.137 1.00 80.44 106 HIS A O 1
ATOM 838 N N . ILE A 1 107 ? 1.133 2.325 -18.213 1.00 81.12 107 ILE A N 1
ATOM 839 C CA . ILE A 1 107 ? 0.699 3.007 -16.997 1.00 81.12 107 ILE A CA 1
ATOM 840 C C . ILE A 1 107 ? 0.341 4.457 -17.355 1.00 81.12 107 ILE A C 1
ATOM 842 O O . ILE A 1 107 ? 1.230 5.229 -17.747 1.00 81.12 107 ILE A O 1
ATOM 846 N N . PRO A 1 108 ? -0.941 4.858 -17.225 1.00 77.50 108 PRO A N 1
ATOM 847 C CA . PRO A 1 108 ? -1.334 6.238 -17.453 1.00 77.50 108 PRO A CA 1
ATOM 848 C C . PRO A 1 108 ? -0.618 7.152 -16.449 1.00 77.50 108 PRO A C 1
ATOM 850 O O . PRO A 1 108 ? -0.506 6.797 -15.270 1.00 77.50 108 PRO A O 1
ATOM 853 N N . PRO A 1 109 ? -0.130 8.328 -16.876 1.00 69.94 109 PRO A N 1
ATOM 854 C CA . PRO A 1 109 ? 0.478 9.279 -15.957 1.00 69.94 109 PRO A CA 1
ATOM 855 C C . PRO A 1 109 ? -0.552 9.728 -14.912 1.00 69.94 109 PRO A C 1
ATOM 857 O O . PRO A 1 109 ? -1.659 10.147 -15.258 1.00 69.94 109 PRO A O 1
ATOM 860 N N . LEU A 1 110 ? -0.181 9.678 -13.630 1.00 71.31 110 LEU A N 1
ATOM 861 C CA . LEU A 1 110 ? -0.948 10.319 -12.563 1.00 71.31 110 LEU A CA 1
ATOM 862 C C . LEU A 1 110 ? -0.746 11.829 -12.678 1.00 71.31 110 LEU A C 1
ATOM 864 O O . LEU A 1 110 ? 0.172 12.399 -12.099 1.00 71.31 110 LEU A O 1
ATOM 868 N N . ARG A 1 111 ? -1.607 12.494 -13.444 1.00 66.12 111 ARG A N 1
ATOM 869 C CA . ARG A 1 111 ? -1.617 13.958 -13.547 1.00 66.12 111 ARG A CA 1
ATOM 870 C C . ARG A 1 111 ? -2.346 14.588 -12.364 1.00 66.12 111 ARG A C 1
ATOM 872 O O . ARG A 1 111 ? -3.305 15.329 -12.550 1.00 66.12 111 ARG A O 1
ATOM 879 N N . VAL A 1 112 ? -1.926 14.263 -11.145 1.00 68.00 112 VAL A N 1
ATOM 880 C CA . VAL A 1 112 ? -2.365 15.025 -9.978 1.00 68.00 112 VAL A CA 1
ATOM 881 C C . VAL A 1 112 ? -1.257 16.011 -9.658 1.00 68.00 112 VAL A C 1
ATOM 883 O O . VAL A 1 112 ? -0.213 15.624 -9.140 1.00 68.00 112 VAL A O 1
ATOM 886 N N . ASP A 1 113 ? -1.471 17.270 -10.036 1.00 72.94 113 ASP A N 1
ATOM 887 C CA . ASP A 1 113 ? -0.509 18.335 -9.786 1.00 72.94 113 ASP A CA 1
ATOM 888 C C . ASP A 1 113 ? -0.241 18.440 -8.278 1.00 72.94 113 ASP A C 1
ATOM 890 O O . ASP A 1 113 ? -1.168 18.487 -7.458 1.00 72.94 113 ASP A O 1
ATOM 894 N N . HIS A 1 114 ? 1.035 18.467 -7.900 1.00 70.50 114 HIS A N 1
ATOM 895 C CA . HIS A 1 114 ? 1.431 18.658 -6.512 1.00 70.50 114 HIS A CA 1
ATOM 896 C C . HIS A 1 114 ? 0.880 19.987 -5.971 1.00 70.50 114 HIS A C 1
ATOM 898 O O . HIS A 1 114 ? 0.592 20.098 -4.778 1.00 70.50 114 HIS A O 1
ATOM 904 N N . GLN A 1 115 ? 0.698 20.993 -6.826 1.00 78.12 115 GLN A N 1
ATOM 905 C CA . GLN A 1 115 ? 0.120 22.278 -6.455 1.00 78.12 115 GLN A CA 1
ATOM 906 C C . GLN A 1 115 ? -1.344 22.121 -6.015 1.00 78.12 115 GLN A C 1
ATOM 908 O O . GLN A 1 115 ? -1.697 22.566 -4.924 1.00 78.12 115 GLN A O 1
ATOM 913 N N . LEU A 1 116 ? -2.139 21.347 -6.762 1.00 78.81 116 LEU A N 1
ATOM 914 C CA . LEU A 1 116 ? -3.525 21.016 -6.413 1.00 78.81 116 LEU A CA 1
ATOM 915 C C . LEU A 1 116 ? -3.622 20.148 -5.154 1.00 78.81 116 LEU A C 1
ATOM 917 O O . LEU A 1 116 ? -4.480 20.386 -4.310 1.00 78.81 116 LEU A O 1
ATOM 921 N N . LEU A 1 117 ? -2.738 19.159 -4.979 1.00 79.62 117 LEU A N 1
ATOM 922 C CA . LEU A 1 117 ? -2.701 18.348 -3.751 1.00 79.62 117 LEU A CA 1
ATOM 923 C C . LEU A 1 117 ? -2.335 19.178 -2.524 1.00 79.62 117 LEU A C 1
ATOM 925 O O . LEU A 1 117 ? -2.901 18.971 -1.451 1.00 79.62 117 LEU A O 1
ATOM 929 N N . ARG A 1 118 ? -1.395 20.113 -2.679 1.00 78.94 118 ARG A N 1
ATOM 930 C CA . ARG A 1 118 ? -0.974 21.028 -1.621 1.00 78.94 118 ARG A CA 1
ATOM 931 C C . ARG A 1 118 ? -2.087 22.013 -1.277 1.00 78.94 118 ARG A C 1
ATOM 933 O O . ARG A 1 118 ? -2.356 22.202 -0.098 1.00 78.94 118 ARG A O 1
ATOM 940 N N . GLU A 1 119 ? -2.763 22.589 -2.266 1.00 81.75 119 GLU A N 1
ATOM 941 C CA . GLU A 1 119 ? -3.943 23.436 -2.055 1.00 81.75 119 GLU A CA 1
ATOM 942 C C . GLU A 1 119 ? -5.075 22.667 -1.377 1.00 81.75 119 GLU A C 1
ATOM 944 O O . GLU A 1 119 ? -5.627 23.135 -0.385 1.00 81.75 119 GLU A O 1
ATOM 949 N N . LEU A 1 120 ? -5.362 21.444 -1.824 1.00 80.31 120 LEU A N 1
ATOM 950 C CA . LEU A 1 120 ? -6.352 20.575 -1.197 1.00 80.31 120 LEU A CA 1
ATOM 951 C C . LEU A 1 120 ? -5.985 20.284 0.265 1.00 80.31 120 LEU A C 1
ATOM 953 O O . LEU A 1 120 ? -6.811 20.454 1.156 1.00 80.31 120 LEU A O 1
ATOM 957 N N . ALA A 1 121 ? -4.734 19.913 0.536 1.00 78.88 121 ALA A N 1
ATOM 958 C CA . ALA A 1 121 ? -4.249 19.675 1.893 1.00 78.88 121 ALA A CA 1
ATOM 959 C C . ALA A 1 121 ? -4.260 20.944 2.766 1.00 78.88 121 ALA A C 1
ATOM 961 O O . ALA A 1 121 ? -4.455 20.847 3.973 1.00 78.88 121 ALA A O 1
ATOM 962 N N . ASN A 1 122 ? -4.086 22.128 2.175 1.00 79.44 122 ASN A N 1
ATOM 963 C CA . ASN A 1 122 ? -4.187 23.404 2.884 1.00 79.44 122 ASN A CA 1
ATOM 964 C C . ASN A 1 122 ? -5.648 23.783 3.188 1.00 79.44 122 ASN A C 1
ATOM 966 O O . ASN A 1 122 ? -5.932 24.343 4.251 1.00 79.44 122 ASN A O 1
ATOM 970 N N . ASN A 1 123 ? -6.569 23.460 2.276 1.00 81.81 123 ASN A N 1
ATOM 971 C CA . ASN A 1 123 ? -8.006 23.707 2.411 1.00 81.81 123 ASN A CA 1
ATOM 972 C C . ASN A 1 123 ? -8.666 22.747 3.410 1.00 81.81 123 ASN A C 1
ATOM 974 O O . ASN A 1 123 ? -9.583 23.138 4.133 1.00 81.81 123 ASN A O 1
ATOM 978 N N . PHE A 1 124 ? -8.177 21.509 3.500 1.00 75.44 124 PHE A N 1
ATOM 979 C CA . PHE A 1 124 ? -8.596 20.538 4.504 1.00 75.44 124 PHE A CA 1
ATOM 980 C C . PHE A 1 124 ? -7.677 20.600 5.724 1.00 75.44 124 PHE A C 1
ATOM 982 O O . PHE A 1 124 ? -6.594 20.019 5.731 1.00 75.44 124 PHE A O 1
ATOM 989 N N . LYS A 1 125 ? -8.129 21.209 6.827 1.00 73.06 125 LYS A N 1
ATOM 990 C CA . LYS A 1 125 ? -7.454 21.002 8.116 1.00 73.06 125 LYS A CA 1
ATOM 991 C C . LYS A 1 125 ? -7.591 19.527 8.516 1.00 73.06 125 LYS A C 1
ATOM 993 O O . LYS A 1 125 ? -8.602 19.135 9.097 1.00 73.06 125 LYS A O 1
ATOM 998 N N . LEU A 1 126 ? -6.576 18.711 8.226 1.00 63.72 126 LEU A N 1
ATOM 999 C CA . LEU A 1 126 ? -6.604 17.248 8.398 1.00 63.72 126 LEU A CA 1
ATOM 1000 C C . LEU A 1 126 ? -6.907 16.790 9.841 1.00 63.72 126 LEU A C 1
ATOM 1002 O O . LEU A 1 126 ? -7.346 15.663 10.045 1.00 63.72 126 LEU A O 1
ATOM 1006 N N . GLY A 1 127 ? -6.696 17.661 10.835 1.00 57.47 127 GLY A N 1
ATOM 1007 C CA . GLY A 1 127 ? -7.050 17.416 12.239 1.00 57.47 127 GLY A CA 1
ATOM 1008 C C . GLY A 1 127 ? -8.495 17.765 12.624 1.00 57.47 127 GLY A C 1
ATOM 1009 O O . GLY A 1 127 ? -9.001 17.222 13.599 1.00 57.47 127 GLY A O 1
ATOM 1010 N N . GLU A 1 128 ? -9.175 18.637 11.872 1.00 67.50 128 GLU A N 1
ATOM 1011 C CA . GLU A 1 128 ? -10.531 19.129 12.185 1.00 67.50 128 GLU A CA 1
ATOM 1012 C C . GLU A 1 128 ? -11.600 18.606 11.202 1.00 67.50 128 GLU A C 1
ATOM 1014 O O . GLU A 1 128 ? -12.788 18.745 11.477 1.00 67.50 128 GLU A O 1
ATOM 1019 N N . ASN A 1 129 ? -11.210 17.987 10.075 1.00 64.94 129 ASN A N 1
ATOM 1020 C CA . ASN A 1 129 ? -12.107 17.522 8.997 1.00 64.94 129 ASN A CA 1
ATOM 1021 C C . ASN A 1 129 ? -13.070 18.608 8.473 1.00 64.94 129 ASN A C 1
ATOM 1023 O O . ASN A 1 129 ? -14.194 18.311 8.071 1.00 64.94 129 ASN A O 1
ATOM 1027 N N . ARG A 1 130 ? -12.648 19.876 8.481 1.00 67.00 130 ARG A N 1
ATOM 1028 C CA . ARG A 1 130 ? -13.439 21.008 7.980 1.00 67.00 130 ARG A CA 1
ATOM 1029 C C . ARG A 1 130 ? -12.691 21.719 6.861 1.00 67.00 130 ARG A C 1
ATOM 1031 O O . ARG A 1 130 ? -11.478 21.920 6.956 1.00 67.00 130 ARG A O 1
ATOM 1038 N N . LEU A 1 131 ? -13.434 22.080 5.816 1.00 68.94 131 LEU A N 1
ATOM 1039 C CA . LEU A 1 131 ? -12.960 22.955 4.751 1.00 68.94 131 LEU A CA 1
ATOM 1040 C C . LEU A 1 131 ? -12.814 24.374 5.304 1.00 68.94 131 LEU A C 1
ATOM 1042 O O . LEU A 1 131 ? -13.723 24.870 5.972 1.00 68.94 131 LEU A O 1
ATOM 1046 N N . LYS A 1 132 ? -11.676 25.019 5.036 1.00 63.22 132 LYS A N 1
ATOM 1047 C CA . LYS A 1 132 ? -11.563 26.474 5.157 1.00 63.22 132 LYS A CA 1
ATOM 1048 C C . LYS A 1 132 ? -12.301 27.097 3.972 1.00 63.22 132 LYS A C 1
ATOM 1050 O O . LYS A 1 132 ? -11.784 27.084 2.861 1.00 63.22 132 LYS A O 1
ATOM 1055 N N . THR A 1 133 ? -13.522 27.550 4.217 1.00 69.38 133 THR A N 1
ATOM 1056 C CA . THR A 1 133 ? -14.231 28.523 3.371 1.00 69.38 133 THR A CA 1
ATOM 1057 C C . THR A 1 133 ? -13.752 29.927 3.669 1.00 69.38 133 THR A C 1
ATOM 1059 O O . THR A 1 133 ? -13.538 30.201 4.874 1.00 69.38 133 THR A O 1
#

=== Feature glossary ===
Feature key, reading from the visual/contextual features back to the raw sequence:

Rendered structure images. Six rendered views show the 3D structure from the faces of a cube — i.e. along ±x, ±y, ±z. Rendering representation is drawn randomly per protein from cartoon (secondary-structure ribbons), sticks (backbone bonds), or molecular surface; coloring is either N→C rainbow (blue at the N-terminus through red at the C-terminus) or one color per chain.

Contact-map, Ramachandran, and PAE plots. The contact map is a binary N×N matrix image: pixel (i, j) is dark where Cα_i and Cα_j are within 8 Å and |i−j|>4. Because the |i−j|>4 filter removes local helical contacts, off-diagonal stripes parallel to the main diagonal indicate parallel β-sheets; stripes perpendicular to it indicate antiparallel β-sheets. The Ramachandran plot scatters every residue's (φ, ψ) pair against the sterically allowed regions. The PAE heatmap renders the predicted-aligned-error matrix.

InterPro / GO / CATH / organism. Database cross-references. InterPro integrates a dozen domain/family signature databases into unified entries with residue-range hits. GO terms attach function/process/location labels with evidence codes. CATH codes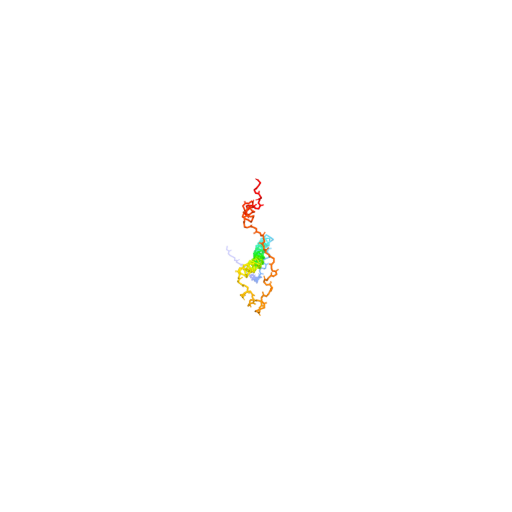 position the fold in a four-level structural taxonomy. Organism is the NCBI-taxonomy species name.

Nearest PDB structures. The Foldseek neighbor list gives the closest experimentally determined structures in the PDB, ranked by structural alignment. TM-score near 1 means near-identical fold; near 0.3 means only rough topology match. This is how one finds what a novel AlphaFold prediction most resembles in the solved-structure universe.

Predicted aligned error. PAE(i, j) answers: if I align the predicted and true structures on residue i, how far off (in Å) do I expect residue j to be? A block-diagonal PAE matrix with low values on the blocks and high values off-diagonal is the signature of a multi-domain protein with confidently predicted domains but uncertain inter-domain orientation.

Solvent-accessible surface area. Accessible surface area quantifies burial. A residue with SASA near zero is packed into the hydrophobic core; one with SASA >100 Å² sits on the surface. Computed here via the Shrake–Rupley numerical algorithm with a 1.4 Å probe.

B-factor. B-factor (Debye–Waller factor) reflects atomic displacement in the crystal lattice. It is an experimental observable (units Å²), not a prediction; low values mean the atom is pinned down, high values mean it moves or is heterogeneous across the crystal.

pLDDT. For AlphaFold models, the B-factor field carries pLDDT — the model's own estimate of local accuracy on a 0–100 scale. Regions with pLDDT<50 should be treated as essentially unmodeled; they often correspond to intrinsically disordered segments.

Backbone torsions (φ/ψ). φ (phi) and ψ (psi) are the two rotatable backbone dihedrals per residue: φ is the C(i-1)–N–Cα–C torsion, ψ is the N–Cα–C–N(i+1) torsion, both in degrees on (−180°, 180°]. α-helical residues cluster near (−60°, −45°); β-strand residues near (−120°, +130°). A Ramachandran plot is simply a scatter of (φ, ψ) for every residue.

Radius of gyration, Cα contacts, bounding box. Radius of gyration (Rg) is the root-mean-square distance of Cα atoms from their centroid — a single number for overall size and compactness. A globular domain of N residues has Rg ≈ 2.2·N^0.38 Å; an extended or disordered chain has a much larger Rg. The Cα contact count is the number of residue pairs whose Cα atoms are within 8 Å and are more than four positions apart in sequence — a standard proxy for tertiary packing density. The bounding box is the smallest axis-aligned box enclosing all Cα atoms.

Secondary structure (3-state, P-SEA). Three-state secondary structure (P-SEA) collapses the eight DSSP classes into helix (a), strand (b), and coil (c). P-SEA assigns these from Cα geometry alone — distances and angles — without requiring backbone oxygens, so it works on any Cα trace.

Secondary structure (8-state, DSSP). DSSP 8-state secondary structure assigns each residue one of H (α-helix), G (3₁₀-helix), I (π-helix), E (extended β-strand), B (isolated β-bridge), T (hydrogen-bonded turn), S (bend), or '-' (coil). The assignment is computed from backbone hydrogen-bond geometry via the Kabsch–Sander algorithm.

Foldseek 3Di. A 3Di character summarizes, for each residue, the relative orientation of the Cα frame of its nearest spatial neighbor. Because it encodes fold topology rather than chemistry, 3Di alignments detect remote structural similarity that sequence alignment misses.

mmCIF coordinates. The mmCIF block holds the 3D Cartesian coordinates of each backbone atom (N,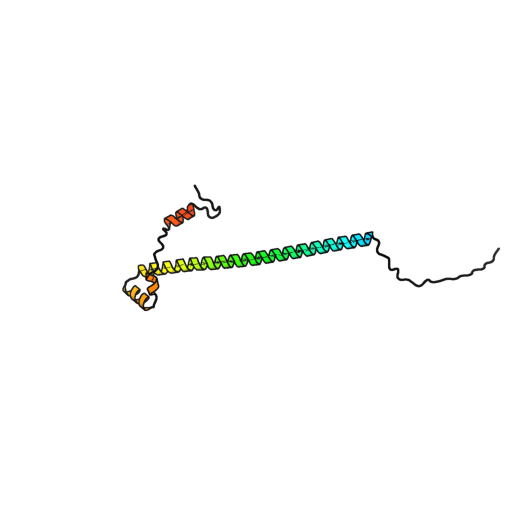 Cα, C, O) in ångströms. mmCIF is the PDB's canonical archive format — a tagged-loop text representation of the atomic model.

Sequence. Sequence gives the chain of amino acids in standard one-letter code (A=alanine, C=cysteine, …, Y=tyrosine), read N→C. It is the only feature that is directly encoded by the gene; all structural features are derived from the folded form of this sequence.